Protein AF-A0A9E2S183-F1 (afdb_monomer_lite)

Foldseek 3Di:
DAFDAVVRVVVCVVPPVVVLVVLVVVAAEADPADPVRDAAEAEEACVLQVQCDDDPRSNVNVDPNVVLVVVLVVLPDPRHQAYEYAPVSVSNCSNRVSRHNHHYHHDDDNPPHVPDD

Sequence (117 aa):
MSPHSVHDVRRIRASSPADIAKAAQQRRRGPRLAGDGRVMLVAADHPARGALGVRQDSLAMSNREDLLRRLVEALSRPGVDGVLGSADILEDLLLMGALEGKSVFCSMNRGGLLGSS

Radius of gyration: 14.83 Å; chains: 1; bounding box: 39×35×38 Å

pLDDT: mean 92.71, std 7.82, range [55.19, 98.25]

Secondary structure (DSSP, 8-state):
-PPPPHHHHHHHHHH-THHHHHHHHHSPPPPSS-TTS---EEEE-GGGGT---BTTBTTTTT-HHHHHHHHHHHHHSTT--EEEE-HHHHHHHHHTTTTTT-EEEE-----S-TT--

Structure (mmCIF, N/CA/C/O backbone):
data_AF-A0A9E2S183-F1
#
_entry.id   AF-A0A9E2S183-F1
#
loop_
_atom_site.group_PDB
_atom_site.id
_atom_site.type_symbol
_atom_site.label_atom_id
_atom_site.label_alt_id
_atom_site.label_comp_id
_atom_site.label_asym_id
_atom_site.label_entity_id
_atom_site.label_seq_id
_atom_site.pdbx_PDB_ins_code
_atom_site.Cartn_x
_atom_site.Cartn_y
_atom_site.Cartn_z
_atom_site.occupancy
_atom_site.B_iso_or_equiv
_atom_site.auth_seq_id
_atom_site.auth_comp_id
_atom_site.auth_asym_id
_atom_site.auth_atom_id
_atom_site.pdbx_PDB_model_num
ATOM 1 N N . MET A 1 1 ? -10.159 9.712 9.223 1.00 55.19 1 MET A N 1
ATOM 2 C CA . MET A 1 1 ? -8.998 10.413 8.640 1.00 55.19 1 MET A CA 1
ATOM 3 C C . MET A 1 1 ? -9.289 10.584 7.160 1.00 55.19 1 MET A C 1
ATOM 5 O O . MET A 1 1 ? -9.704 9.604 6.552 1.00 55.19 1 MET A O 1
ATOM 9 N N . SER A 1 2 ? -9.193 11.793 6.607 1.00 57.41 2 SER A N 1
ATOM 10 C CA . SER A 1 2 ? -9.354 11.976 5.158 1.00 57.41 2 SER A CA 1
ATOM 11 C C . SER A 1 2 ? -8.176 11.312 4.433 1.00 57.41 2 SER A C 1
ATOM 13 O O . SER A 1 2 ? -7.055 11.419 4.934 1.00 57.41 2 SER A O 1
ATOM 15 N N . PRO A 1 3 ? -8.399 10.614 3.308 1.00 76.44 3 PRO A N 1
ATOM 16 C CA . PRO A 1 3 ? -7.330 9.921 2.594 1.00 76.44 3 PRO A CA 1
ATOM 17 C C . PRO A 1 3 ? -6.279 10.918 2.081 1.00 76.44 3 PRO A C 1
ATOM 19 O O . PRO A 1 3 ? -6.622 11.917 1.449 1.00 76.44 3 PRO A O 1
ATOM 22 N N . HIS A 1 4 ? -5.001 10.659 2.370 1.00 87.75 4 HIS A N 1
ATOM 23 C CA . HIS A 1 4 ? -3.884 11.470 1.881 1.00 87.75 4 HIS A CA 1
ATOM 24 C C . HIS A 1 4 ? -3.617 11.221 0.391 1.00 87.75 4 HIS A C 1
ATOM 26 O O . HIS A 1 4 ? -3.703 10.090 -0.088 1.00 87.75 4 HIS A O 1
ATOM 32 N N . SER A 1 5 ? -3.254 12.274 -0.346 1.00 92.75 5 SER A N 1
ATOM 33 C CA . SER A 1 5 ? -2.734 12.139 -1.712 1.00 92.75 5 SER A CA 1
ATOM 34 C C . SER A 1 5 ? -1.307 11.570 -1.703 1.00 92.75 5 SER A C 1
ATOM 36 O O . SER A 1 5 ? -0.629 11.592 -0.675 1.00 92.75 5 SER A O 1
ATOM 38 N N . VAL A 1 6 ? -0.783 11.125 -2.853 1.00 92.69 6 VAL A N 1
ATOM 39 C CA . VAL A 1 6 ? 0.631 10.692 -2.917 1.00 92.69 6 VAL A CA 1
ATOM 40 C C . VAL A 1 6 ? 1.593 11.844 -2.591 1.00 92.69 6 VAL A C 1
ATOM 42 O O . VAL A 1 6 ? 2.636 11.636 -1.971 1.00 92.69 6 VAL A O 1
ATOM 45 N N . HIS A 1 7 ? 1.230 13.079 -2.944 1.00 94.25 7 HIS A N 1
ATOM 46 C CA . HIS A 1 7 ? 1.999 14.259 -2.557 1.00 94.25 7 HIS A CA 1
ATOM 47 C C . HIS A 1 7 ? 2.057 14.426 -1.027 1.00 94.25 7 HIS A C 1
ATOM 49 O O . HIS A 1 7 ? 3.130 14.660 -0.468 1.00 94.25 7 HIS A O 1
ATOM 55 N N . ASP A 1 8 ? 0.934 14.234 -0.332 1.00 95.50 8 ASP A N 1
ATOM 56 C CA . ASP A 1 8 ? 0.894 14.272 1.134 1.00 95.50 8 ASP A CA 1
ATOM 57 C C . ASP A 1 8 ? 1.723 13.161 1.769 1.00 95.50 8 ASP A C 1
ATOM 59 O O . ASP A 1 8 ? 2.445 13.422 2.728 1.00 95.50 8 ASP A O 1
ATOM 63 N N . VAL A 1 9 ? 1.670 11.945 1.217 1.00 96.19 9 VAL A N 1
ATOM 64 C CA . VAL A 1 9 ? 2.490 10.814 1.676 1.00 96.19 9 VAL A CA 1
ATOM 65 C C . VAL A 1 9 ? 3.977 11.166 1.616 1.00 96.19 9 VAL A C 1
ATOM 67 O O . VAL A 1 9 ? 4.692 10.989 2.603 1.00 96.19 9 VAL A O 1
ATOM 70 N N . ARG A 1 10 ? 4.445 11.732 0.494 1.00 96.12 10 ARG A N 1
ATOM 71 C CA . ARG A 1 10 ? 5.838 12.191 0.348 1.00 96.12 10 ARG A CA 1
ATOM 72 C C . ARG A 1 10 ? 6.201 13.237 1.396 1.00 96.12 10 ARG A C 1
ATOM 74 O O . ARG A 1 10 ? 7.244 13.120 2.036 1.00 96.12 10 ARG A O 1
ATOM 81 N N . ARG A 1 11 ? 5.329 14.230 1.598 1.00 97.56 11 ARG A N 1
ATOM 82 C CA . ARG A 1 11 ? 5.529 15.277 2.605 1.00 97.56 11 ARG A CA 1
ATOM 83 C C . ARG A 1 11 ? 5.623 14.682 4.011 1.00 97.56 11 ARG A C 1
ATOM 85 O O . ARG A 1 11 ? 6.580 14.982 4.708 1.00 97.56 11 ARG A O 1
ATOM 92 N N . ILE A 1 12 ? 4.698 13.803 4.402 1.00 97.25 12 ILE A N 1
ATOM 93 C CA . ILE A 1 12 ? 4.701 13.135 5.715 1.00 97.25 12 ILE A CA 1
ATOM 94 C C . ILE A 1 12 ? 5.988 12.334 5.915 1.00 97.25 12 ILE A C 1
ATOM 96 O O . ILE A 1 12 ? 6.626 12.462 6.956 1.00 97.25 12 ILE A O 1
ATOM 100 N N . ARG A 1 13 ? 6.416 11.553 4.915 1.00 96.38 13 ARG A N 1
ATOM 101 C CA . ARG A 1 13 ? 7.674 10.795 4.987 1.00 96.38 13 ARG A CA 1
ATOM 102 C C . ARG A 1 13 ? 8.886 11.703 5.210 1.00 96.38 13 ARG A C 1
ATOM 104 O O . ARG A 1 13 ? 9.769 11.340 5.980 1.00 96.38 13 ARG A O 1
ATOM 111 N N . ALA A 1 14 ? 8.916 12.868 4.564 1.00 97.88 14 ALA A N 1
ATOM 112 C CA . ALA A 1 14 ? 10.023 13.813 4.668 1.00 97.88 14 ALA A CA 1
ATOM 113 C C . ALA A 1 14 ? 10.013 14.623 5.976 1.00 97.88 14 ALA A C 1
ATOM 115 O O . ALA A 1 14 ? 11.067 14.837 6.568 1.00 97.88 14 ALA A O 1
ATOM 116 N N . SER A 1 15 ? 8.844 15.089 6.425 1.00 98.25 15 SER A N 1
ATOM 117 C CA . SER A 1 15 ? 8.741 16.056 7.526 1.00 98.25 15 SER A CA 1
ATOM 118 C C . SER A 1 15 ? 8.266 15.462 8.849 1.00 98.25 15 SER A C 1
ATOM 120 O O . SER A 1 15 ? 8.442 16.078 9.898 1.00 98.25 15 SER A O 1
ATOM 122 N N . SER A 1 16 ? 7.579 14.319 8.823 1.00 97.69 16 SER A N 1
ATOM 123 C CA . SER A 1 16 ? 6.831 13.793 9.974 1.00 97.69 16 SER A CA 1
ATOM 124 C C . SER A 1 16 ? 6.757 12.253 9.985 1.00 97.69 16 SER A C 1
ATOM 126 O O . SER A 1 16 ? 5.676 11.686 10.144 1.00 97.69 16 SER A O 1
ATOM 128 N N . PRO A 1 17 ? 7.886 11.526 9.856 1.00 97.00 17 PRO A N 1
ATOM 129 C CA . PRO A 1 17 ? 7.884 10.067 9.677 1.00 97.00 17 PRO A CA 1
ATOM 130 C C . PRO A 1 17 ? 7.254 9.291 10.846 1.00 97.00 17 PRO A C 1
ATOM 132 O O . PRO A 1 17 ? 6.702 8.209 10.647 1.00 97.00 17 PRO A O 1
ATOM 135 N N . ALA A 1 18 ? 7.268 9.852 12.061 1.00 97.56 18 ALA A N 1
ATOM 136 C CA . ALA A 1 18 ? 6.609 9.261 13.228 1.00 97.56 18 ALA A CA 1
ATOM 137 C C . ALA A 1 18 ? 5.087 9.092 13.044 1.00 97.56 18 ALA A C 1
ATOM 139 O O . ALA A 1 18 ? 4.476 8.255 13.711 1.00 97.56 18 ALA A O 1
ATOM 140 N N . ASP A 1 19 ? 4.470 9.848 12.133 1.00 96.50 19 ASP A N 1
ATOM 141 C CA . ASP A 1 19 ? 3.033 9.770 11.878 1.00 96.50 19 ASP A CA 1
ATOM 142 C C . ASP A 1 19 ? 2.628 8.461 11.187 1.00 96.50 19 ASP A C 1
ATOM 144 O O . ASP A 1 19 ? 1.497 8.014 11.366 1.00 96.50 19 ASP A O 1
ATOM 148 N N . ILE A 1 20 ? 3.554 7.773 10.507 1.00 97.12 20 ILE A N 1
ATOM 149 C CA . ILE A 1 20 ? 3.318 6.428 9.956 1.00 97.12 20 ILE A CA 1
ATOM 150 C C . ILE A 1 20 ? 3.015 5.441 11.090 1.00 97.12 20 ILE A C 1
ATOM 152 O O . ILE A 1 20 ? 2.022 4.713 11.052 1.00 97.12 20 ILE A O 1
ATOM 156 N N . ALA A 1 21 ? 3.840 5.449 12.142 1.00 97.25 21 ALA A N 1
ATOM 157 C CA . ALA A 1 21 ? 3.648 4.579 13.298 1.00 97.25 21 ALA A CA 1
ATOM 158 C C . ALA A 1 21 ? 2.358 4.925 14.058 1.00 97.25 21 ALA A C 1
ATOM 160 O O . ALA A 1 21 ? 1.629 4.021 14.471 1.00 97.25 21 ALA A O 1
ATOM 161 N N . LYS A 1 22 ? 2.038 6.220 14.199 1.00 97.50 22 LYS A N 1
ATOM 162 C CA . LYS A 1 22 ? 0.775 6.670 14.809 1.00 97.50 22 LYS A CA 1
ATOM 163 C C . LYS A 1 22 ? -0.434 6.179 14.011 1.00 97.50 22 LYS A C 1
ATOM 165 O O . LYS A 1 22 ? -1.343 5.593 14.596 1.00 97.50 22 LYS A O 1
ATOM 170 N N . ALA A 1 23 ? -0.417 6.338 12.687 1.00 96.62 23 ALA A N 1
ATOM 171 C CA . ALA A 1 23 ? -1.475 5.841 11.813 1.00 96.62 23 ALA A CA 1
ATOM 172 C C . ALA A 1 23 ? -1.637 4.318 11.946 1.00 96.62 23 ALA A C 1
ATOM 174 O O . ALA A 1 23 ? -2.755 3.820 12.062 1.00 96.62 23 ALA A O 1
ATOM 175 N N . ALA A 1 24 ? -0.534 3.567 12.022 1.00 96.44 24 ALA A N 1
ATOM 176 C CA . ALA A 1 24 ? -0.575 2.112 12.169 1.00 96.44 24 ALA A CA 1
ATOM 177 C C . ALA A 1 24 ? -1.216 1.665 13.495 1.00 96.44 24 ALA A C 1
ATOM 179 O O . ALA A 1 24 ? -1.915 0.649 13.528 1.00 96.44 24 ALA A O 1
ATOM 180 N N . GLN A 1 25 ? -0.987 2.417 14.576 1.00 96.88 25 GLN A N 1
ATOM 181 C CA . GLN A 1 25 ? -1.591 2.167 15.889 1.00 96.88 25 GLN A CA 1
ATOM 182 C C . GLN A 1 25 ? -3.086 2.508 15.916 1.00 96.88 25 GLN A C 1
ATOM 184 O O . GLN A 1 25 ? -3.856 1.807 16.567 1.00 96.88 25 GLN A O 1
ATOM 189 N N . GLN A 1 26 ? -3.493 3.561 15.204 1.00 96.25 26 GLN A N 1
ATOM 190 C CA . GLN A 1 26 ? -4.873 4.057 15.187 1.00 96.25 26 GLN A CA 1
ATOM 191 C C . GLN A 1 26 ? -5.772 3.344 14.169 1.00 96.25 26 GLN A C 1
ATOM 193 O O . GLN A 1 26 ? -6.995 3.383 14.303 1.00 96.25 26 GLN A O 1
ATOM 198 N N . ARG A 1 27 ? -5.186 2.688 13.162 1.00 96.19 27 ARG A N 1
ATOM 199 C CA . ARG A 1 27 ? -5.920 2.006 12.094 1.00 96.19 27 ARG A CA 1
ATOM 200 C C . ARG A 1 27 ? -6.896 0.971 12.647 1.00 96.19 27 ARG A C 1
ATOM 202 O O . ARG A 1 27 ? -6.508 0.049 13.375 1.00 96.19 27 ARG A O 1
ATOM 209 N N . ARG A 1 28 ? -8.143 1.013 12.176 1.00 95.31 28 ARG A N 1
ATOM 210 C CA . ARG A 1 28 ? -9.110 -0.059 12.431 1.00 95.31 28 ARG A CA 1
ATOM 211 C C . ARG A 1 28 ? -8.713 -1.310 11.655 1.00 95.31 28 ARG A C 1
ATOM 213 O O . ARG A 1 28 ? -8.622 -1.302 10.427 1.00 95.31 28 ARG A O 1
ATOM 220 N N . ARG A 1 29 ? -8.487 -2.406 12.374 1.00 93.19 29 ARG A N 1
ATOM 221 C CA . ARG A 1 29 ? -8.086 -3.691 11.785 1.00 93.19 29 ARG A CA 1
ATOM 222 C C . ARG A 1 29 ? -9.304 -4.450 11.256 1.00 93.19 29 ARG A C 1
ATOM 224 O O . ARG A 1 29 ? -10.350 -4.444 11.899 1.00 93.19 29 ARG A O 1
ATOM 231 N N . GLY A 1 30 ? -9.154 -5.095 10.100 1.00 86.81 30 GLY A N 1
ATOM 232 C CA . GLY A 1 30 ? -10.144 -6.036 9.573 1.00 86.81 30 GLY A CA 1
ATOM 233 C C . GLY A 1 30 ? -10.096 -7.405 10.262 1.00 86.81 30 GLY A C 1
ATOM 234 O O . GLY A 1 30 ? -9.095 -7.728 10.915 1.00 86.81 30 GLY A O 1
ATOM 235 N N . PRO A 1 31 ? -11.153 -8.223 10.122 1.00 83.56 31 PRO A N 1
ATOM 236 C CA . PRO A 1 31 ? -11.152 -9.603 10.594 1.00 83.56 31 PRO A CA 1
ATOM 237 C C . PRO A 1 31 ? -10.172 -10.460 9.778 1.00 83.56 31 PRO A C 1
ATOM 239 O O . PRO A 1 31 ? -9.938 -10.207 8.597 1.00 83.56 31 PRO A O 1
ATOM 242 N N . ARG A 1 32 ? -9.594 -11.495 10.407 1.00 73.25 32 ARG A N 1
ATOM 243 C CA . ARG A 1 32 ? -8.651 -12.415 9.737 1.00 73.25 32 ARG A CA 1
ATOM 244 C C . ARG A 1 32 ? -9.324 -13.304 8.686 1.00 73.25 32 ARG A C 1
ATOM 246 O O . ARG A 1 32 ? -8.671 -13.681 7.723 1.00 73.25 32 ARG A O 1
ATOM 253 N N . LEU A 1 33 ? -10.592 -13.641 8.901 1.00 76.75 33 LEU A N 1
ATOM 254 C CA . LEU A 1 33 ? -11.448 -14.440 8.025 1.00 76.75 33 LEU A CA 1
ATOM 255 C C . LEU A 1 33 ? -12.799 -13.736 7.933 1.00 76.75 33 LEU A C 1
ATOM 257 O O . LEU A 1 33 ? -13.308 -13.268 8.958 1.00 76.75 33 LEU A O 1
ATOM 261 N N . ALA A 1 34 ? -13.363 -13.654 6.730 1.00 73.00 34 ALA A N 1
ATOM 262 C CA . ALA A 1 34 ? -14.742 -13.221 6.565 1.00 73.00 34 ALA A CA 1
ATOM 263 C C . ALA A 1 34 ? -15.702 -14.283 7.135 1.00 73.00 34 ALA A C 1
ATOM 265 O O . ALA A 1 34 ? -15.317 -15.426 7.399 1.00 73.00 34 ALA A O 1
ATOM 266 N N . GLY A 1 35 ? -16.962 -13.902 7.361 1.00 73.06 35 GLY A N 1
ATOM 267 C CA . GLY A 1 35 ? -17.961 -14.778 7.990 1.00 73.06 35 GLY A CA 1
ATOM 268 C C . GLY A 1 35 ? -18.285 -16.055 7.201 1.00 73.06 35 GLY A C 1
ATOM 269 O O . GLY A 1 35 ? -18.833 -16.992 7.770 1.00 73.06 35 GLY A O 1
ATOM 270 N N . ASP A 1 36 ? -17.921 -16.115 5.918 1.00 82.06 36 ASP A N 1
ATOM 271 C CA . ASP A 1 36 ? -18.072 -17.277 5.034 1.00 82.06 36 ASP A CA 1
ATOM 272 C C . ASP A 1 36 ? -16.850 -18.222 5.046 1.00 82.06 36 ASP A C 1
ATOM 274 O O . ASP A 1 36 ? -16.812 -19.206 4.304 1.00 82.06 36 ASP A O 1
ATOM 278 N N . GLY A 1 37 ? -15.842 -17.925 5.874 1.00 86.88 37 GLY A N 1
ATOM 279 C CA . GLY A 1 37 ? -14.610 -18.703 5.987 1.00 86.88 37 GLY A CA 1
ATOM 280 C C . GLY A 1 37 ? -13.643 -18.536 4.813 1.00 86.88 37 GLY A C 1
ATOM 281 O O . GLY A 1 37 ? -12.689 -19.308 4.709 1.00 86.88 37 GLY A O 1
ATOM 282 N N . ARG A 1 38 ? -13.861 -17.556 3.926 1.00 90.12 38 ARG A N 1
ATOM 283 C CA . ARG A 1 38 ? -12.985 -17.261 2.783 1.00 90.12 38 ARG A CA 1
ATOM 284 C C . ARG A 1 38 ? -12.256 -15.933 2.983 1.00 90.12 38 ARG A C 1
ATOM 286 O O . ARG A 1 38 ? -12.593 -15.140 3.862 1.00 90.12 38 ARG A O 1
ATOM 293 N N . VAL A 1 39 ? -11.199 -15.735 2.194 1.00 92.56 39 VAL A N 1
ATOM 294 C CA . VAL A 1 39 ? -10.420 -14.492 2.160 1.00 92.56 39 VAL A CA 1
ATOM 295 C C . VAL A 1 39 ? -9.970 -14.219 0.731 1.00 92.56 39 VAL A C 1
ATOM 297 O O . VAL A 1 39 ? -9.367 -15.085 0.094 1.00 92.56 39 VAL A O 1
ATOM 300 N N . MET A 1 40 ? -10.190 -12.998 0.257 1.00 94.69 40 MET A N 1
ATOM 301 C CA . MET A 1 40 ? -9.614 -12.480 -0.977 1.00 94.69 40 MET A CA 1
ATOM 302 C C . MET A 1 40 ? -8.627 -11.349 -0.675 1.00 94.69 40 MET A C 1
ATOM 304 O O . MET A 1 40 ? -8.990 -10.291 -0.155 1.00 94.69 40 MET A O 1
ATOM 308 N N . LEU A 1 41 ? -7.362 -11.569 -1.038 1.00 95.94 41 LEU A N 1
ATOM 309 C CA . LEU A 1 41 ? -6.275 -10.607 -0.858 1.00 95.94 41 LEU A CA 1
ATOM 310 C C . LEU A 1 41 ? -5.739 -10.128 -2.205 1.00 95.94 41 LEU A C 1
ATOM 312 O O . LEU A 1 41 ? -5.551 -10.922 -3.126 1.00 95.94 41 LEU A O 1
ATOM 316 N N . VAL A 1 42 ? -5.413 -8.840 -2.289 1.00 98.00 42 VAL A N 1
ATOM 317 C CA . VAL A 1 42 ? -4.629 -8.280 -3.398 1.00 98.00 42 VAL A CA 1
ATOM 318 C C . VAL A 1 42 ? -3.143 -8.365 -3.046 1.00 98.00 42 VAL A C 1
ATOM 320 O O . VAL A 1 42 ? -2.740 -7.905 -1.981 1.00 98.00 42 VAL A O 1
ATOM 323 N N . ALA A 1 43 ? -2.319 -8.940 -3.924 1.00 97.50 43 ALA A N 1
ATOM 324 C CA . ALA A 1 43 ? -0.874 -9.054 -3.716 1.00 97.50 43 ALA A CA 1
ATOM 325 C C . ALA A 1 43 ? -0.099 -7.994 -4.517 1.00 97.50 43 ALA A C 1
ATOM 327 O O . ALA A 1 43 ? -0.324 -7.820 -5.714 1.00 97.50 43 ALA A O 1
ATOM 328 N N . ALA A 1 44 ? 0.830 -7.300 -3.859 1.00 96.94 44 ALA A N 1
ATOM 329 C CA . ALA A 1 44 ? 1.581 -6.174 -4.415 1.00 96.94 44 ALA A CA 1
ATOM 330 C C . ALA A 1 44 ? 3.038 -6.098 -3.915 1.00 96.94 44 ALA A C 1
ATOM 332 O O . ALA A 1 44 ? 3.598 -5.012 -3.790 1.00 96.94 44 ALA A O 1
ATOM 333 N N . ASP A 1 45 ? 3.672 -7.232 -3.612 1.00 95.50 45 ASP A N 1
ATOM 334 C CA . ASP A 1 45 ? 5.060 -7.302 -3.130 1.00 95.50 45 ASP A CA 1
ATOM 335 C C . ASP A 1 45 ? 6.101 -7.577 -4.234 1.00 95.50 45 ASP A C 1
ATOM 337 O O . ASP A 1 45 ? 7.298 -7.396 -4.012 1.00 95.50 45 ASP A O 1
ATOM 341 N N . HIS A 1 46 ? 5.656 -7.924 -5.445 1.00 94.69 46 HIS A N 1
ATOM 342 C CA . HIS A 1 46 ? 6.497 -8.174 -6.623 1.00 94.69 46 HIS A CA 1
ATOM 343 C C . HIS A 1 46 ? 7.552 -7.087 -6.930 1.00 94.69 46 HIS A C 1
ATOM 345 O O . HIS A 1 46 ? 8.698 -7.461 -7.209 1.00 94.69 46 HIS A O 1
ATOM 351 N N . PRO A 1 47 ? 7.267 -5.764 -6.823 1.00 93.00 47 PRO A N 1
ATOM 352 C CA . PRO A 1 47 ? 8.276 -4.739 -7.098 1.00 93.00 47 PRO A CA 1
ATOM 353 C C . PRO A 1 47 ? 9.495 -4.845 -6.187 1.00 93.00 47 PRO A C 1
ATOM 355 O O . PRO A 1 47 ? 10.612 -4.590 -6.626 1.00 93.00 47 PRO A O 1
ATOM 358 N N . ALA A 1 48 ? 9.300 -5.280 -4.939 1.00 92.19 48 ALA A N 1
ATOM 359 C CA . ALA A 1 48 ? 10.389 -5.442 -3.983 1.00 92.19 48 ALA A CA 1
ATOM 360 C C . ALA A 1 48 ? 11.349 -6.590 -4.356 1.00 92.19 48 ALA A C 1
ATOM 362 O O . ALA A 1 48 ? 12.425 -6.690 -3.777 1.00 92.19 48 ALA A O 1
ATOM 363 N N . ARG A 1 49 ? 10.979 -7.435 -5.331 1.00 91.12 49 ARG A N 1
ATOM 364 C CA . ARG A 1 49 ? 11.809 -8.506 -5.912 1.00 91.12 49 ARG A CA 1
ATOM 365 C C . ARG A 1 49 ? 12.365 -8.156 -7.299 1.00 91.12 49 ARG A C 1
ATOM 367 O O . ARG A 1 49 ? 12.921 -9.022 -7.972 1.00 91.12 49 ARG A O 1
ATOM 374 N N . GLY A 1 50 ? 12.174 -6.919 -7.759 1.00 89.94 50 GLY A N 1
ATOM 375 C CA . GLY A 1 50 ? 12.525 -6.500 -9.120 1.00 89.94 50 GLY A CA 1
ATOM 376 C C . GLY A 1 50 ? 11.590 -7.046 -10.207 1.00 89.94 50 GLY A C 1
ATOM 377 O O . GLY A 1 50 ? 11.848 -6.847 -11.390 1.00 89.94 50 GLY A O 1
ATOM 378 N N . ALA A 1 51 ? 10.490 -7.710 -9.837 1.00 92.50 51 ALA A N 1
ATOM 379 C CA . ALA A 1 51 ? 9.501 -8.229 -10.777 1.00 92.50 51 ALA A CA 1
ATOM 380 C C . ALA A 1 51 ? 8.447 -7.152 -11.080 1.00 92.50 51 ALA A C 1
ATOM 382 O O . ALA A 1 51 ? 7.419 -7.057 -10.410 1.00 92.50 51 ALA A O 1
ATOM 383 N N . LEU A 1 52 ? 8.741 -6.302 -12.068 1.00 93.69 52 LEU A N 1
ATOM 384 C CA . LEU A 1 52 ? 7.889 -5.166 -12.452 1.00 93.69 52 LEU A CA 1
ATOM 385 C C . LEU A 1 52 ? 6.944 -5.461 -13.623 1.00 93.69 52 LEU A C 1
ATOM 387 O O . LEU A 1 52 ? 6.001 -4.702 -13.854 1.00 93.69 52 LEU A O 1
ATOM 391 N N . GLY A 1 53 ? 7.223 -6.528 -14.372 1.00 93.31 53 GLY A N 1
ATOM 392 C CA . GLY A 1 53 ? 6.531 -6.841 -15.613 1.00 93.31 53 GLY A CA 1
ATOM 393 C C . GLY A 1 53 ? 5.199 -7.552 -15.403 1.00 93.31 53 GLY A C 1
ATOM 394 O O . GLY A 1 53 ? 5.065 -8.421 -14.542 1.00 93.31 53 GLY A O 1
ATOM 395 N N . VAL A 1 54 ? 4.224 -7.223 -16.247 1.00 93.19 54 VAL A N 1
ATOM 396 C CA . VAL A 1 54 ? 2.949 -7.934 -16.360 1.00 93.19 54 VAL A CA 1
ATOM 397 C C . VAL A 1 54 ? 2.688 -8.206 -17.837 1.00 93.19 54 VAL A C 1
ATOM 399 O O . VAL A 1 54 ? 2.495 -7.287 -18.632 1.00 93.19 54 VAL A O 1
ATOM 402 N N . ARG A 1 55 ? 2.632 -9.490 -18.213 1.00 92.56 55 ARG A N 1
ATOM 403 C CA . ARG A 1 55 ? 2.477 -9.925 -19.613 1.00 92.56 55 ARG A CA 1
ATOM 404 C C . ARG A 1 55 ? 3.557 -9.290 -20.508 1.00 92.56 55 ARG A C 1
ATOM 406 O O . ARG A 1 55 ? 4.732 -9.539 -20.278 1.00 92.56 55 ARG A O 1
ATOM 413 N N . GLN A 1 56 ? 3.159 -8.512 -21.517 1.00 94.75 56 GLN A N 1
ATOM 414 C CA . GLN A 1 56 ? 4.060 -7.895 -22.497 1.00 94.75 56 GLN A CA 1
ATOM 415 C C . GLN A 1 56 ? 4.614 -6.535 -22.044 1.00 94.75 56 GLN A C 1
ATOM 417 O O . GLN A 1 56 ? 5.523 -6.010 -22.677 1.00 94.75 56 GLN A O 1
ATOM 422 N N . ASP A 1 57 ? 4.082 -5.956 -20.964 1.00 94.88 57 ASP A N 1
ATOM 423 C CA . ASP A 1 57 ? 4.584 -4.700 -20.410 1.00 94.88 57 ASP A CA 1
ATOM 424 C C . ASP A 1 57 ? 5.591 -5.006 -19.298 1.00 94.88 57 ASP A C 1
ATOM 426 O O . ASP A 1 57 ? 5.222 -5.381 -18.183 1.00 94.88 57 ASP A O 1
ATOM 430 N N . SER A 1 58 ? 6.879 -4.859 -19.611 1.00 94.75 58 SER A N 1
ATOM 431 C CA . SER A 1 58 ? 7.986 -5.120 -18.686 1.00 94.75 58 SER A CA 1
ATOM 432 C C . SER A 1 58 ? 8.066 -4.125 -17.523 1.00 94.75 58 SER A C 1
ATOM 434 O O . SER A 1 58 ? 8.732 -4.411 -16.528 1.00 94.75 58 SER A O 1
ATOM 436 N N . LEU A 1 59 ? 7.375 -2.984 -17.615 1.00 95.12 59 LEU A N 1
ATOM 437 C CA . LEU A 1 59 ? 7.410 -1.895 -16.639 1.00 95.12 59 LEU A CA 1
ATOM 438 C C . LEU A 1 59 ? 6.030 -1.585 -16.044 1.00 95.12 59 LEU A C 1
ATOM 440 O O . LEU A 1 59 ? 5.864 -0.543 -15.404 1.00 95.12 59 LEU A O 1
ATOM 444 N N . ALA A 1 60 ? 5.072 -2.503 -16.178 1.00 95.19 60 ALA A N 1
ATOM 445 C CA . ALA A 1 60 ? 3.682 -2.339 -15.753 1.00 95.19 60 ALA A CA 1
ATOM 446 C C . ALA A 1 60 ? 3.505 -1.885 -14.291 1.00 95.19 60 ALA A C 1
ATOM 448 O O . ALA A 1 60 ? 2.503 -1.252 -13.954 1.00 95.19 60 ALA A O 1
ATOM 449 N N . MET A 1 61 ? 4.459 -2.222 -13.416 1.00 95.94 61 MET A N 1
ATOM 450 C CA . MET A 1 61 ? 4.445 -1.895 -11.984 1.00 95.94 61 MET A CA 1
ATOM 451 C C . MET A 1 61 ? 5.548 -0.904 -11.567 1.00 95.94 61 MET A C 1
ATOM 453 O O . MET A 1 61 ? 5.781 -0.711 -10.373 1.00 95.94 61 MET A O 1
ATOM 457 N N . SER A 1 62 ? 6.239 -0.282 -12.528 1.00 96.38 62 SER A N 1
ATOM 458 C CA . SER A 1 62 ? 7.369 0.626 -12.271 1.00 96.38 62 SER A CA 1
ATOM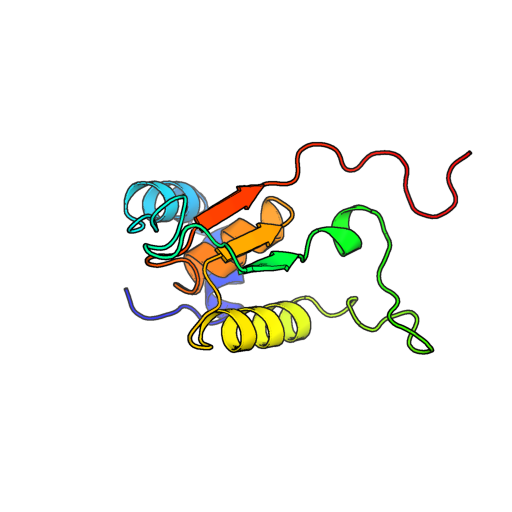 459 C C . SER A 1 62 ? 6.947 1.966 -11.658 1.00 96.38 62 SER A C 1
ATOM 461 O O . SER A 1 62 ? 7.649 2.513 -10.807 1.00 96.3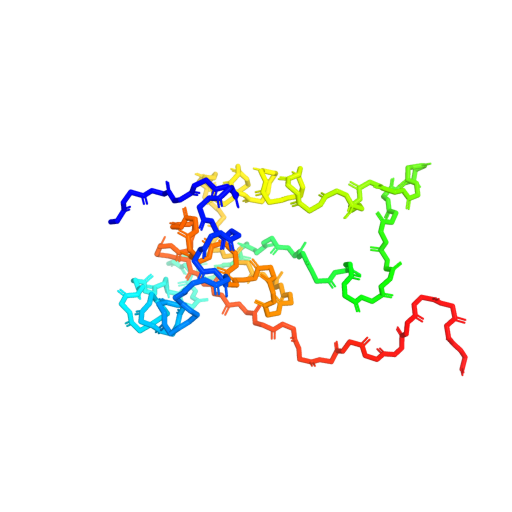8 62 SER A O 1
ATOM 463 N N . ASN A 1 63 ? 5.784 2.495 -12.046 1.00 96.19 63 ASN A N 1
ATOM 464 C CA . ASN A 1 63 ? 5.281 3.760 -11.527 1.00 96.19 63 ASN A CA 1
ATOM 465 C C . ASN A 1 63 ? 4.555 3.543 -10.187 1.00 96.19 63 ASN A C 1
ATOM 467 O O . ASN A 1 63 ? 3.458 2.982 -10.139 1.00 96.19 63 ASN A O 1
ATOM 471 N N . ARG A 1 64 ? 5.160 4.015 -9.088 1.00 95.38 64 ARG A N 1
ATOM 472 C CA . ARG A 1 64 ? 4.605 3.877 -7.730 1.00 95.38 64 ARG A CA 1
ATOM 473 C C . ARG A 1 64 ? 3.262 4.592 -7.555 1.00 95.38 64 ARG A C 1
ATOM 475 O O . ARG A 1 64 ? 2.391 4.030 -6.901 1.00 95.38 64 ARG A O 1
ATOM 482 N N . GLU A 1 65 ? 3.076 5.784 -8.123 1.00 95.69 65 GLU A N 1
ATOM 483 C CA . GLU A 1 65 ? 1.807 6.525 -8.018 1.00 95.69 65 GLU A CA 1
ATOM 484 C C . GLU A 1 65 ? 0.668 5.762 -8.691 1.00 95.69 65 GLU A C 1
ATOM 486 O O . GLU A 1 65 ? -0.402 5.576 -8.110 1.00 95.69 65 GLU A O 1
ATOM 491 N N . ASP A 1 66 ? 0.925 5.264 -9.898 1.00 95.81 66 ASP A N 1
ATOM 492 C CA . ASP A 1 66 ? -0.057 4.503 -10.654 1.00 95.81 66 ASP A CA 1
ATOM 493 C C . ASP A 1 66 ? -0.380 3.158 -9.987 1.00 95.81 66 ASP A C 1
ATOM 495 O O . ASP A 1 66 ? -1.549 2.781 -9.880 1.00 95.81 66 ASP A O 1
ATOM 499 N N . LEU A 1 67 ? 0.635 2.468 -9.455 1.00 96.94 67 LEU A N 1
ATOM 500 C CA . LEU A 1 67 ? 0.440 1.248 -8.676 1.00 96.94 67 LEU A CA 1
ATOM 501 C C . LEU A 1 67 ? -0.436 1.506 -7.442 1.00 96.94 67 LEU A C 1
ATOM 503 O O . LEU A 1 67 ? -1.412 0.787 -7.235 1.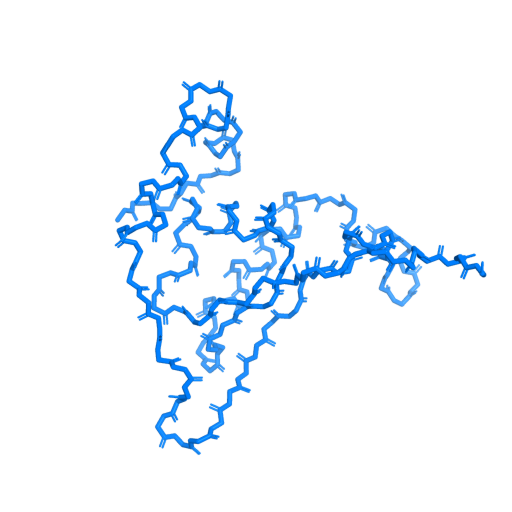00 96.94 67 LEU A O 1
ATOM 507 N N . LEU A 1 68 ? -0.137 2.541 -6.649 1.00 97.50 68 LEU A N 1
ATOM 508 C CA . LEU A 1 68 ? -0.932 2.891 -5.467 1.00 97.50 68 LEU A CA 1
ATOM 509 C C . LEU A 1 68 ? -2.378 3.222 -5.840 1.00 97.50 68 LEU A C 1
ATOM 511 O O . LEU A 1 68 ? -3.297 2.720 -5.198 1.00 97.50 68 LEU A O 1
ATOM 515 N N . ARG A 1 69 ? -2.602 3.984 -6.915 1.00 96.56 69 ARG A N 1
ATOM 516 C CA . ARG A 1 69 ? -3.949 4.293 -7.416 1.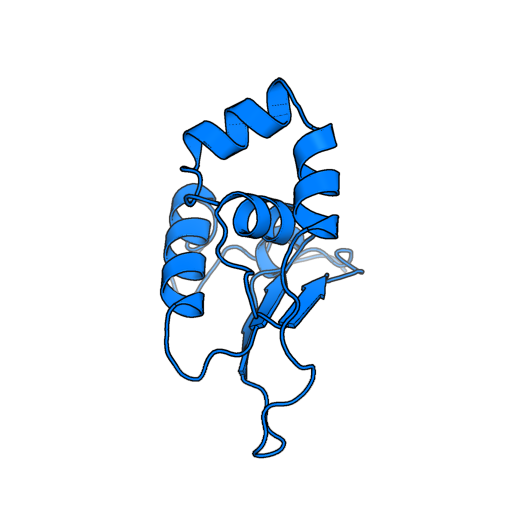00 96.56 69 ARG A CA 1
ATOM 517 C C . ARG A 1 69 ? -4.741 3.024 -7.745 1.00 96.56 69 ARG A C 1
ATOM 519 O O . ARG A 1 69 ? -5.888 2.896 -7.324 1.00 96.56 69 ARG A O 1
ATOM 526 N N . ARG A 1 70 ? -4.130 2.068 -8.457 1.00 97.31 70 ARG A N 1
ATOM 527 C CA . ARG A 1 70 ? -4.759 0.772 -8.782 1.00 97.31 70 ARG A CA 1
ATOM 528 C C . ARG A 1 70 ? -5.041 -0.062 -7.527 1.00 97.31 70 ARG A C 1
ATOM 530 O O . ARG A 1 70 ? -6.074 -0.722 -7.461 1.00 97.31 70 ARG A O 1
ATOM 537 N N . LEU A 1 71 ? -4.156 -0.024 -6.529 1.00 98.25 71 LEU A N 1
ATOM 538 C CA . LEU A 1 71 ? -4.336 -0.746 -5.264 1.00 98.25 71 LEU A CA 1
ATOM 539 C C . LEU A 1 71 ? -5.456 -0.152 -4.408 1.00 98.25 71 LEU A C 1
ATOM 541 O O . LEU A 1 71 ? -6.276 -0.905 -3.891 1.00 98.25 71 LEU A O 1
ATOM 545 N N . VAL A 1 72 ? -5.531 1.176 -4.291 1.00 98.00 72 VAL A N 1
ATOM 546 C CA . VAL A 1 72 ? -6.640 1.864 -3.609 1.00 98.00 72 VAL A CA 1
ATOM 547 C C . VAL A 1 72 ? -7.970 1.505 -4.267 1.00 98.00 72 VAL A C 1
ATOM 549 O O . VAL A 1 72 ? -8.915 1.126 -3.576 1.00 98.00 72 VAL A O 1
ATOM 552 N N . GLU A 1 73 ? -8.022 1.548 -5.600 1.00 97.81 73 GLU A N 1
ATOM 553 C CA . GLU A 1 73 ? -9.205 1.163 -6.368 1.00 97.81 73 GLU A CA 1
ATOM 554 C C . GLU A 1 73 ? -9.612 -0.289 -6.074 1.00 97.81 73 GLU A C 1
ATOM 556 O O . GLU A 1 73 ? -10.760 -0.548 -5.717 1.00 97.81 73 GLU A O 1
ATOM 561 N N . ALA A 1 74 ? -8.667 -1.231 -6.144 1.00 98.19 74 ALA A N 1
ATOM 562 C CA . ALA A 1 74 ? -8.922 -2.642 -5.866 1.00 98.19 74 ALA A CA 1
ATOM 563 C C . ALA A 1 74 ? -9.416 -2.876 -4.428 1.00 98.19 74 ALA A C 1
ATOM 565 O O . ALA A 1 74 ? -10.376 -3.612 -4.220 1.00 98.19 74 ALA A O 1
ATOM 566 N N . LEU A 1 75 ? -8.813 -2.214 -3.437 1.00 97.69 75 LEU A N 1
ATOM 567 C CA . LEU A 1 75 ? -9.192 -2.346 -2.026 1.00 97.69 75 LEU A CA 1
ATOM 568 C C . LEU A 1 75 ? -10.562 -1.745 -1.707 1.00 97.69 75 LEU A C 1
ATOM 570 O O . LEU A 1 75 ? -11.195 -2.155 -0.729 1.00 97.69 75 LEU A O 1
ATOM 574 N N . SER A 1 76 ? -11.043 -0.810 -2.525 1.00 96.44 76 SER A N 1
ATOM 575 C CA . SER A 1 76 ? -12.390 -0.254 -2.387 1.00 96.44 76 SER A CA 1
ATOM 576 C C . SER A 1 76 ? -13.491 -1.230 -2.823 1.00 96.44 76 SER A C 1
ATOM 578 O O . SER A 1 76 ? -14.646 -1.073 -2.423 1.00 96.44 76 SER A O 1
ATOM 580 N N . ARG A 1 77 ? -13.156 -2.256 -3.622 1.00 96.81 77 ARG A N 1
ATOM 581 C CA . ARG A 1 77 ? -14.142 -3.189 -4.173 1.00 96.81 77 ARG A CA 1
ATOM 582 C C . ARG A 1 77 ? -14.728 -4.100 -3.081 1.00 96.81 77 ARG A C 1
ATOM 584 O O . ARG A 1 77 ? -13.970 -4.686 -2.301 1.00 96.81 77 ARG A O 1
ATOM 591 N N . PRO A 1 78 ? -16.067 -4.257 -3.021 1.00 93.31 78 PRO A N 1
ATOM 592 C CA . PRO A 1 78 ? -16.699 -5.244 -2.153 1.00 93.31 78 PRO A CA 1
ATOM 593 C C . PRO A 1 78 ? -16.145 -6.647 -2.416 1.00 93.31 78 PRO A C 1
ATOM 595 O O . PRO A 1 78 ? -15.920 -7.021 -3.565 1.00 93.31 78 PRO A O 1
ATOM 598 N N . GLY A 1 79 ? -15.924 -7.412 -1.348 1.00 92.06 79 GLY A N 1
ATOM 599 C CA . GLY A 1 79 ? -15.340 -8.753 -1.427 1.00 92.06 79 GLY A CA 1
ATOM 600 C C . GLY A 1 79 ? -13.810 -8.790 -1.445 1.00 92.06 79 GLY A C 1
ATOM 601 O O . GLY A 1 79 ? -13.258 -9.879 -1.455 1.00 92.06 79 GLY A O 1
ATOM 602 N N . VAL A 1 80 ? -13.113 -7.646 -1.421 1.00 95.69 80 VAL A N 1
ATOM 603 C CA . VAL A 1 80 ? -11.663 -7.609 -1.166 1.00 95.69 80 VAL A CA 1
ATOM 604 C C . VAL A 1 80 ? -11.410 -7.387 0.323 1.00 95.69 80 VAL A C 1
ATOM 606 O O . VAL A 1 80 ? -11.627 -6.291 0.851 1.00 95.69 80 VAL A O 1
ATOM 609 N N . ASP A 1 81 ? -10.912 -8.417 0.999 1.00 95.06 81 ASP A N 1
ATOM 610 C CA . ASP A 1 81 ? -10.730 -8.431 2.455 1.00 95.06 81 ASP A CA 1
ATOM 611 C C . ASP A 1 81 ? -9.422 -7.776 2.900 1.00 95.06 81 ASP A C 1
ATOM 613 O O . ASP A 1 81 ? -9.300 -7.292 4.032 1.00 95.06 81 ASP A O 1
ATOM 617 N N . GLY A 1 82 ? -8.418 -7.744 2.025 1.00 96.19 82 GLY A N 1
ATOM 618 C CA . GLY A 1 82 ? -7.104 -7.280 2.430 1.00 96.19 82 GLY A CA 1
ATOM 619 C C . GLY A 1 82 ? -6.040 -7.220 1.351 1.00 96.19 82 GLY A C 1
ATOM 620 O O . GLY A 1 82 ? -6.299 -7.359 0.156 1.00 96.19 82 GLY A O 1
ATOM 621 N N . VAL A 1 83 ? -4.813 -6.997 1.814 1.00 97.81 83 VAL A N 1
ATOM 622 C CA . VAL A 1 83 ? -3.628 -6.817 0.974 1.00 97.81 83 VAL A CA 1
ATOM 623 C C . VAL A 1 83 ? -2.421 -7.561 1.541 1.00 97.81 83 VAL A C 1
ATOM 625 O O . VAL A 1 83 ? -2.204 -7.593 2.755 1.00 97.81 83 VAL A O 1
ATOM 628 N N . LEU A 1 84 ? -1.620 -8.121 0.638 1.00 97.31 84 LEU A N 1
ATOM 629 C CA . LEU A 1 84 ? -0.253 -8.574 0.870 1.00 97.31 84 LEU A CA 1
ATOM 630 C C . LEU A 1 84 ? 0.697 -7.623 0.136 1.00 97.31 84 LEU A C 1
ATOM 632 O O . LEU A 1 84 ? 0.560 -7.424 -1.068 1.00 97.31 84 LEU A O 1
ATOM 636 N N . GLY A 1 85 ? 1.668 -7.042 0.834 1.00 97.50 85 GLY A N 1
ATOM 637 C CA . GLY A 1 85 ? 2.599 -6.088 0.227 1.00 97.50 85 GLY A CA 1
ATOM 638 C C . GLY A 1 85 ? 3.940 -6.013 0.943 1.00 97.50 85 GLY A C 1
ATOM 639 O O . GLY A 1 85 ? 4.116 -6.548 2.040 1.00 97.50 85 GLY A O 1
ATOM 640 N N . SER A 1 86 ? 4.907 -5.343 0.321 1.00 96.94 86 SER A N 1
ATOM 641 C CA . SER A 1 86 ? 6.128 -4.908 0.999 1.00 96.94 86 SER A CA 1
ATOM 642 C C . SER A 1 86 ? 5.829 -3.763 1.977 1.00 96.94 86 SER A C 1
ATOM 644 O O . SER A 1 86 ? 4.789 -3.114 1.884 1.00 96.94 86 SER A O 1
ATOM 646 N N . ALA A 1 87 ? 6.723 -3.525 2.943 1.00 96.19 87 ALA A N 1
ATOM 647 C CA . ALA A 1 87 ? 6.472 -2.557 4.015 1.00 96.19 87 ALA A CA 1
ATOM 648 C C . ALA A 1 87 ? 6.200 -1.141 3.477 1.00 96.19 87 ALA A C 1
ATOM 650 O O . ALA A 1 87 ? 5.260 -0.492 3.917 1.00 96.19 87 ALA A O 1
ATOM 651 N N . ASP A 1 88 ? 6.951 -0.713 2.463 1.00 96.31 88 ASP A N 1
ATOM 652 C CA . ASP A 1 88 ? 6.803 0.587 1.808 1.00 96.31 88 ASP A CA 1
ATOM 653 C C . ASP A 1 88 ? 5.423 0.767 1.150 1.00 96.31 88 ASP A C 1
ATOM 655 O O . ASP A 1 88 ? 4.769 1.785 1.369 1.00 96.31 88 ASP A O 1
ATOM 659 N N . ILE A 1 89 ? 4.930 -0.247 0.426 1.00 97.50 89 ILE A N 1
ATOM 660 C CA . ILE A 1 89 ? 3.580 -0.237 -0.164 1.00 97.50 89 ILE A CA 1
ATOM 661 C C . ILE A 1 89 ? 2.509 -0.134 0.923 1.00 97.50 89 ILE A C 1
ATOM 663 O O . ILE A 1 89 ? 1.554 0.632 0.793 1.00 97.50 89 ILE A O 1
ATOM 667 N N . LEU A 1 90 ? 2.649 -0.915 1.995 1.00 98.06 90 LEU A N 1
ATOM 668 C CA . LEU A 1 90 ? 1.655 -0.956 3.064 1.00 98.06 90 LEU A CA 1
ATOM 669 C C . LEU A 1 90 ? 1.606 0.349 3.858 1.00 98.06 90 LEU A C 1
ATOM 671 O O . LEU A 1 90 ? 0.523 0.790 4.226 1.00 98.06 90 LEU A O 1
ATOM 675 N N . GLU A 1 91 ? 2.749 0.978 4.107 1.00 97.81 91 GLU A N 1
ATOM 676 C CA . GLU A 1 91 ? 2.818 2.288 4.754 1.00 97.81 91 GLU A CA 1
ATOM 677 C C . GLU A 1 91 ? 2.182 3.391 3.901 1.00 97.81 91 GLU A C 1
ATOM 679 O O . GLU A 1 91 ? 1.440 4.218 4.430 1.00 97.81 91 GLU A O 1
ATOM 684 N N . ASP A 1 92 ? 2.417 3.391 2.585 1.00 97.88 92 ASP A N 1
ATOM 685 C CA . ASP A 1 92 ? 1.786 4.364 1.689 1.00 97.88 92 ASP A CA 1
ATOM 686 C C . ASP A 1 92 ? 0.260 4.182 1.690 1.00 97.88 92 ASP A C 1
ATOM 688 O O . ASP A 1 92 ? -0.480 5.139 1.911 1.00 97.88 92 ASP A O 1
ATOM 692 N N . LEU A 1 93 ? -0.229 2.944 1.548 1.00 98.12 93 LEU A N 1
ATOM 693 C CA . LEU A 1 93 ? -1.665 2.640 1.601 1.00 98.12 93 LEU A CA 1
ATOM 694 C C . LEU A 1 93 ? -2.295 2.956 2.967 1.00 98.12 93 LEU A C 1
ATOM 696 O O . LEU A 1 93 ? -3.456 3.369 3.029 1.00 98.12 93 LEU A O 1
ATOM 700 N N . LEU A 1 94 ? -1.547 2.767 4.057 1.00 98.00 94 LEU A N 1
ATOM 701 C CA . LEU A 1 94 ? -1.955 3.139 5.410 1.00 98.00 94 LEU A CA 1
ATOM 702 C C . LEU A 1 94 ? -2.190 4.648 5.508 1.00 98.00 94 LEU A C 1
ATOM 704 O O . LEU A 1 94 ? -3.255 5.066 5.957 1.00 98.00 94 LEU A O 1
ATOM 708 N N . LEU A 1 95 ? -1.221 5.455 5.068 1.00 97.38 95 LEU A N 1
ATOM 709 C CA . LEU A 1 95 ? -1.338 6.914 5.077 1.00 97.38 95 LEU A CA 1
ATOM 710 C C . LEU A 1 95 ? -2.4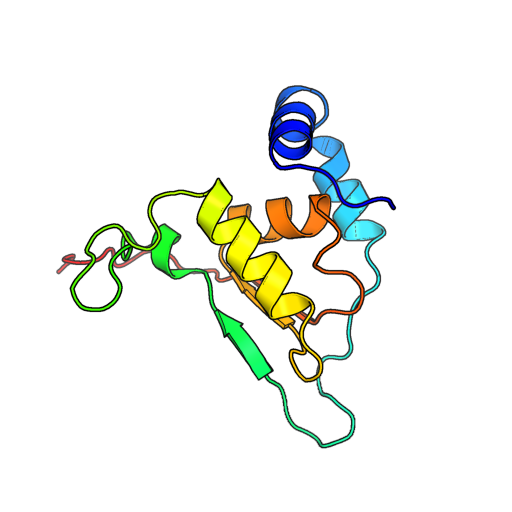57 7.395 4.144 1.00 97.38 95 LEU A C 1
ATOM 712 O O . LEU A 1 95 ? -3.199 8.312 4.484 1.00 97.38 95 LEU A O 1
ATOM 716 N N . MET A 1 96 ? -2.655 6.734 3.005 1.00 97.00 96 MET A N 1
ATOM 717 C CA . MET A 1 96 ? -3.783 7.008 2.110 1.00 97.00 96 MET A CA 1
ATOM 718 C C . MET A 1 96 ? -5.143 6.580 2.694 1.00 97.00 96 MET A C 1
ATOM 720 O O . MET A 1 96 ? -6.169 6.811 2.064 1.00 97.00 96 MET A O 1
ATOM 724 N N . GLY A 1 97 ? -5.190 5.954 3.877 1.00 96.50 97 GLY A N 1
ATOM 725 C CA . GLY A 1 97 ? -6.428 5.511 4.528 1.00 96.50 97 GLY A CA 1
ATOM 726 C C . GLY A 1 97 ? -7.080 4.281 3.885 1.00 96.50 97 GLY A C 1
ATOM 727 O O . GLY A 1 97 ? -8.191 3.907 4.255 1.00 96.50 97 GLY A O 1
ATOM 728 N N . ALA A 1 98 ? -6.403 3.618 2.944 1.00 97.44 98 ALA A N 1
ATOM 729 C CA . ALA A 1 98 ? -6.955 2.505 2.169 1.00 97.44 98 ALA A CA 1
ATOM 730 C C . ALA A 1 98 ? -7.011 1.175 2.944 1.00 97.44 98 ALA A C 1
ATOM 732 O O . ALA A 1 98 ? -7.606 0.203 2.479 1.00 97.44 98 ALA A O 1
ATOM 733 N N . LEU A 1 99 ? -6.385 1.114 4.125 1.00 97.50 99 LEU A N 1
ATOM 734 C CA . LEU A 1 99 ? -6.274 -0.102 4.940 1.00 97.50 99 LEU A CA 1
ATOM 735 C C . LEU A 1 99 ? -7.282 -0.173 6.099 1.00 97.50 99 LEU A C 1
ATOM 737 O O . LEU A 1 99 ? -7.221 -1.098 6.920 1.00 97.50 99 LEU A O 1
ATOM 741 N N . GLU A 1 100 ? -8.194 0.794 6.196 1.00 95.94 100 GLU A N 1
ATOM 742 C CA . GLU A 1 100 ? -9.238 0.817 7.220 1.00 95.94 100 GLU A CA 1
ATOM 743 C C . GLU A 1 100 ? -10.178 -0.386 7.074 1.00 95.94 100 GLU A C 1
ATOM 745 O O . GLU A 1 100 ? -10.785 -0.607 6.029 1.00 95.94 100 GLU A O 1
ATOM 750 N N . GLY A 1 101 ? -10.285 -1.191 8.133 1.00 95.12 101 GLY A N 1
ATOM 751 C CA . GLY A 1 101 ? -11.099 -2.409 8.138 1.00 95.12 101 GLY A CA 1
ATOM 752 C C . GLY A 1 101 ? -10.545 -3.549 7.277 1.00 95.12 101 GLY A C 1
ATOM 753 O O . GLY A 1 101 ? -11.230 -4.553 7.113 1.00 95.12 101 GLY A O 1
ATOM 754 N N . LYS A 1 102 ? -9.319 -3.428 6.749 1.00 96.12 102 LYS A N 1
ATOM 755 C CA . LYS A 1 102 ? -8.674 -4.458 5.922 1.00 96.12 102 LYS A CA 1
ATOM 756 C C . LYS A 1 102 ? -7.725 -5.346 6.725 1.00 96.12 102 LYS A C 1
ATOM 758 O O . LYS A 1 102 ? -7.081 -4.901 7.689 1.00 96.12 102 LYS A O 1
ATOM 763 N N . SER A 1 103 ? -7.598 -6.594 6.289 1.00 95.19 103 SER A N 1
ATOM 764 C CA . SER A 1 103 ? -6.507 -7.485 6.687 1.00 95.19 103 SER A CA 1
ATOM 765 C C . SER A 1 103 ? -5.227 -7.124 5.929 1.00 95.19 103 SER A C 1
ATOM 767 O O . SER A 1 103 ? -5.258 -6.820 4.739 1.00 95.19 103 SER A O 1
ATOM 769 N N . VAL A 1 104 ? -4.094 -7.089 6.630 1.00 96.75 104 VAL A N 1
ATOM 770 C CA . VAL A 1 104 ? -2.829 -6.565 6.093 1.00 96.75 104 VAL A CA 1
ATOM 771 C C . VAL A 1 104 ? -1.708 -7.543 6.401 1.00 96.75 104 VAL A C 1
ATOM 773 O O . VAL A 1 104 ? -1.451 -7.836 7.569 1.00 96.75 104 VAL A O 1
ATOM 776 N N . PHE A 1 105 ? -1.032 -8.010 5.357 1.00 95.56 105 PHE A N 1
ATOM 777 C CA . PHE A 1 105 ? 0.071 -8.958 5.444 1.00 95.56 105 PHE A CA 1
ATOM 778 C C . PHE A 1 105 ? 1.330 -8.332 4.855 1.00 95.56 105 PHE A C 1
ATOM 780 O O . PHE A 1 105 ? 1.339 -7.888 3.709 1.00 95.56 105 PHE A O 1
ATOM 787 N N . CYS A 1 106 ? 2.401 -8.290 5.645 1.00 96.00 106 CYS A N 1
ATOM 788 C CA . CYS A 1 106 ? 3.691 -7.798 5.184 1.00 96.00 106 CYS A CA 1
ATOM 789 C C . CYS A 1 106 ? 4.525 -8.976 4.685 1.00 96.00 106 CYS A C 1
ATOM 791 O O . CYS A 1 106 ? 4.822 -9.898 5.445 1.00 96.00 106 CYS A O 1
ATOM 793 N N . SER A 1 107 ? 4.915 -8.936 3.413 1.00 94.75 107 SER A N 1
ATOM 794 C CA . SER A 1 107 ? 5.935 -9.836 2.875 1.00 94.75 107 SER A CA 1
ATOM 795 C C . SER A 1 107 ? 7.216 -9.650 3.694 1.00 94.75 107 SER A C 1
ATOM 797 O O . SER A 1 107 ? 7.569 -8.513 3.988 1.00 94.75 107 SER A O 1
ATOM 799 N N . MET A 1 108 ? 7.897 -10.718 4.121 1.00 91.50 108 MET A N 1
ATOM 800 C CA . MET A 1 108 ? 9.087 -10.609 4.989 1.00 91.50 108 MET A CA 1
ATOM 801 C C . MET A 1 108 ? 10.393 -10.847 4.227 1.00 91.50 108 MET A C 1
ATOM 803 O O . MET A 1 108 ? 11.359 -10.106 4.407 1.00 91.50 108 MET A O 1
ATOM 807 N N . ASN A 1 109 ? 10.414 -11.826 3.324 1.00 85.69 109 ASN A N 1
ATOM 808 C CA . ASN A 1 109 ? 11.579 -12.148 2.506 1.00 85.69 109 ASN A CA 1
ATOM 809 C C . ASN A 1 109 ? 11.440 -11.510 1.116 1.00 85.69 109 ASN A C 1
ATOM 811 O O . ASN A 1 109 ? 10.417 -11.692 0.456 1.00 85.69 109 ASN A O 1
ATOM 815 N N . ARG A 1 110 ? 12.461 -10.759 0.687 1.00 82.00 110 ARG A N 1
ATOM 816 C CA . ARG A 1 110 ? 12.565 -10.160 -0.657 1.00 82.00 110 ARG A CA 1
ATOM 817 C C . ARG A 1 110 ? 13.877 -10.531 -1.372 1.00 82.00 110 ARG A C 1
ATOM 819 O O . ARG A 1 110 ? 14.164 -10.000 -2.436 1.00 82.00 110 ARG A O 1
ATOM 826 N N . GLY A 1 111 ? 14.666 -11.439 -0.791 1.00 79.88 111 GLY A N 1
ATOM 827 C CA . GLY A 1 111 ? 15.840 -12.024 -1.443 1.00 79.88 111 GLY A CA 1
ATOM 828 C C . GLY A 1 111 ? 15.432 -13.004 -2.544 1.00 79.88 111 GLY A C 1
ATOM 829 O O . GLY A 1 111 ? 14.270 -13.406 -2.614 1.00 79.88 111 GLY A O 1
ATOM 830 N N . GLY A 1 112 ? 16.373 -13.392 -3.405 1.00 81.44 112 GLY A N 1
ATOM 831 C CA . GLY A 1 112 ? 16.047 -14.109 -4.641 1.00 81.44 112 GLY A CA 1
ATOM 832 C C . GLY A 1 112 ? 15.406 -13.156 -5.649 1.00 81.44 112 GLY A C 1
ATOM 833 O O . GLY A 1 112 ? 14.213 -13.258 -5.942 1.00 81.44 112 GLY A O 1
ATOM 834 N N . LEU A 1 113 ? 16.181 -12.150 -6.068 1.00 86.44 113 LEU A N 1
ATOM 835 C CA . LEU A 1 113 ? 15.752 -11.170 -7.065 1.00 86.44 113 LEU A CA 1
ATOM 836 C C . LEU A 1 113 ? 15.477 -11.869 -8.396 1.00 86.44 113 LEU A C 1
ATOM 838 O O . LEU A 1 113 ? 16.039 -12.925 -8.686 1.00 86.44 113 LEU A O 1
ATOM 842 N N . LEU A 1 114 ? 14.625 -11.273 -9.226 1.00 81.00 114 LEU A N 1
ATOM 843 C CA . LEU A 1 114 ? 14.362 -11.815 -10.554 1.00 81.00 114 LEU A CA 1
ATOM 844 C C . LEU A 1 114 ? 15.683 -12.004 -11.329 1.00 81.00 114 LEU A C 1
ATOM 846 O O . LEU A 1 114 ? 16.406 -11.041 -11.568 1.00 81.00 114 LEU A O 1
ATOM 850 N N . GLY A 1 115 ? 15.987 -13.251 -11.701 1.00 82.88 115 GLY A N 1
ATOM 851 C CA . GLY A 1 115 ? 17.218 -13.618 -12.411 1.00 82.88 115 GLY A CA 1
ATOM 852 C C . GLY A 1 115 ? 18.408 -14.021 -11.529 1.00 82.88 115 GLY A C 1
ATOM 853 O O . GLY A 1 115 ? 19.471 -14.296 -12.076 1.00 82.88 115 GLY A O 1
ATOM 854 N N . SER A 1 116 ? 18.267 -14.082 -10.199 1.00 83.31 116 SER A N 1
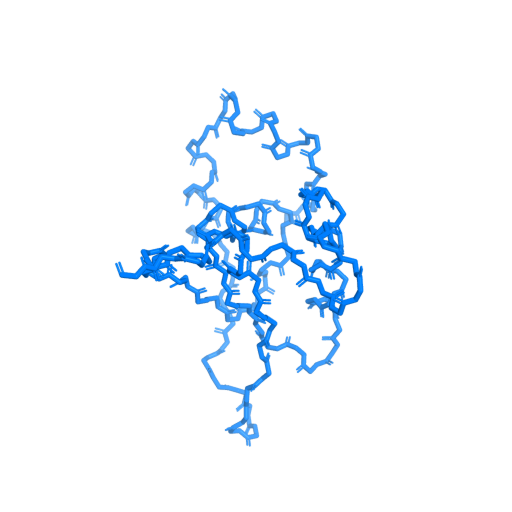ATOM 855 C CA . SER A 1 116 ? 19.325 -14.604 -9.320 1.00 83.31 116 SER A CA 1
ATOM 856 C C . SER A 1 116 ? 19.404 -16.137 -9.356 1.00 83.31 116 SER A C 1
ATOM 858 O O . SER A 1 116 ? 18.358 -16.790 -9.300 1.00 83.31 116 SER A O 1
ATOM 860 N N . SER A 1 117 ? 20.625 -16.683 -9.374 1.00 72.06 117 SER A N 1
ATOM 861 C CA . SER A 1 117 ? 20.956 -18.117 -9.275 1.00 72.06 117 SER A CA 1
ATOM 862 C C . SER A 1 117 ? 21.627 -18.464 -7.954 1.00 72.06 117 SER A C 1
ATOM 864 O O . SER A 1 117 ? 22.500 -17.659 -7.552 1.00 72.06 117 SER A O 1
#